Protein AF-X0X8N0-F1 (afdb_monomer)

Secondary structure (DSSP, 8-state):
------PPPP----HHHHHHHHHHHHHHHHHHHTS-HHHHHHHHHHHTS---HHHHHHHHT--HHHHHHHHHHHHHHHHHHHHHHHHHHHHHHS-TTHHHHHHHHHHHHHHHHT--

Sequence (116 aa):
GEAQIIPFPSSQPDPERTMAQHQIHQILERAIDALPEPFRVVLVARLVEEMSIEETADLLDLRPETVKTRLHRARLLLRDDLERQVGPMLTDVFPFDGARCERMADVVIARLSLAG

Foldseek 3Di:
DDDDDDDDPDPDPDPVNVVVVVVVVVLLVVLLVPDDPLLSLLQCCCPVVVDDLVRSCVVVVHDSVSSVVSPVVSVVSSVVSCCVVCVVVVCVVCVPCDVVVVVVVVVVVVVVVVVD

Structure (mmCIF, N/CA/C/O backbone):
data_AF-X0X8N0-F1
#
_entry.id   AF-X0X8N0-F1
#
loop_
_atom_site.group_PDB
_atom_site.id
_atom_site.type_symbol
_atom_site.label_atom_id
_atom_site.label_alt_id
_atom_site.label_comp_id
_atom_site.label_asym_id
_atom_site.label_entity_id
_atom_site.label_seq_id
_atom_site.pdbx_PDB_ins_code
_atom_site.Cartn_x
_atom_site.Cartn_y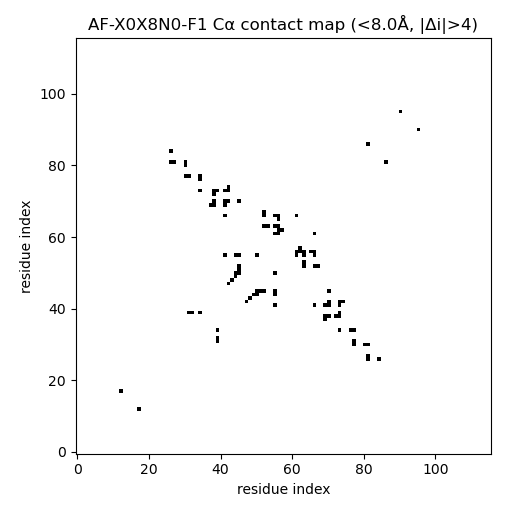
_atom_site.Cartn_z
_atom_site.occupancy
_atom_site.B_iso_or_equiv
_atom_site.auth_seq_id
_atom_site.auth_comp_id
_atom_site.auth_asym_id
_atom_site.auth_atom_id
_atom_site.pdbx_PDB_model_num
ATOM 1 N N . GLY A 1 1 ? 29.605 49.043 -9.717 1.00 51.03 1 GLY A N 1
ATOM 2 C CA . GLY A 1 1 ? 29.197 47.949 -10.609 1.00 51.03 1 GLY A CA 1
ATOM 3 C C . GLY A 1 1 ? 28.026 47.279 -9.953 1.00 51.03 1 GLY A C 1
ATOM 4 O O . GLY A 1 1 ? 28.211 46.694 -8.896 1.00 51.03 1 GLY A O 1
ATOM 5 N N . GLU A 1 2 ? 26.831 47.500 -10.480 1.00 46.66 2 GLU A N 1
ATOM 6 C CA . GLU A 1 2 ? 25.599 46.976 -9.895 1.00 46.66 2 GLU A CA 1
ATOM 7 C C . GLU A 1 2 ? 25.515 45.473 -10.164 1.00 46.66 2 GLU A C 1
ATOM 9 O O . GLU A 1 2 ? 25.694 45.023 -11.295 1.00 46.66 2 GLU A O 1
ATOM 14 N N . ALA A 1 3 ? 25.316 44.689 -9.107 1.00 58.12 3 ALA A N 1
ATOM 15 C CA . ALA A 1 3 ? 25.140 43.252 -9.223 1.00 58.12 3 ALA A CA 1
ATOM 16 C C . ALA A 1 3 ? 23.732 42.969 -9.758 1.00 58.12 3 ALA A C 1
ATOM 18 O O . ALA A 1 3 ? 22.736 43.271 -9.100 1.00 58.12 3 ALA A O 1
ATOM 19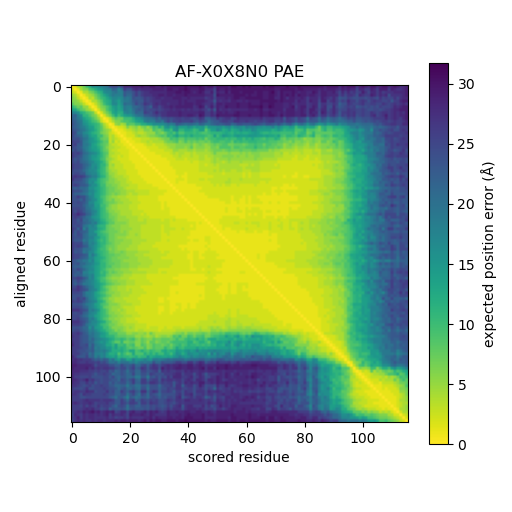 N N . GLN A 1 4 ? 23.655 42.391 -10.953 1.00 66.81 4 GLN A N 1
ATOM 20 C CA . GLN A 1 4 ? 22.402 41.953 -11.550 1.00 66.81 4 GLN A CA 1
ATOM 21 C C . GLN A 1 4 ? 22.083 40.536 -11.066 1.00 66.81 4 GLN A C 1
ATOM 23 O O . GLN A 1 4 ? 22.830 39.592 -11.323 1.00 66.81 4 GLN A O 1
ATOM 28 N N . ILE A 1 5 ? 20.969 40.388 -10.348 1.00 65.50 5 ILE A N 1
ATOM 29 C CA . ILE A 1 5 ? 20.438 39.083 -9.951 1.00 65.50 5 ILE A CA 1
ATOM 30 C C . ILE A 1 5 ? 19.887 38.418 -11.215 1.00 65.50 5 ILE A C 1
ATOM 32 O O . ILE A 1 5 ? 18.920 38.907 -11.795 1.00 65.50 5 ILE A O 1
ATOM 36 N N . ILE A 1 6 ? 20.504 37.319 -11.650 1.00 67.19 6 ILE A N 1
ATOM 37 C CA . ILE A 1 6 ? 19.959 36.463 -12.709 1.00 67.19 6 ILE A CA 1
ATOM 38 C C . ILE A 1 6 ? 18.914 35.557 -12.044 1.00 67.19 6 ILE A C 1
ATOM 40 O O . ILE A 1 6 ? 19.293 34.719 -11.220 1.00 67.19 6 ILE A O 1
ATOM 44 N N . PRO A 1 7 ? 17.610 35.707 -12.334 1.00 59.72 7 PRO A N 1
ATOM 45 C CA . PRO A 1 7 ? 16.620 34.779 -11.819 1.00 59.72 7 PRO A CA 1
ATOM 46 C C . PRO A 1 7 ? 16.861 33.409 -12.458 1.00 59.72 7 PRO A C 1
ATOM 48 O O . PRO A 1 7 ? 16.959 33.288 -13.680 1.00 59.72 7 PRO A O 1
ATOM 51 N N . PHE A 1 8 ? 16.960 32.372 -11.627 1.00 54.44 8 PHE A N 1
ATOM 52 C CA . PHE A 1 8 ? 16.881 30.993 -12.101 1.00 54.44 8 PHE A CA 1
ATOM 53 C C . PHE A 1 8 ? 15.546 30.808 -12.840 1.00 54.44 8 PHE A C 1
ATOM 55 O O . PHE A 1 8 ? 14.528 31.293 -12.334 1.00 54.44 8 PHE A O 1
ATOM 62 N N . PRO A 1 9 ? 15.514 30.137 -14.011 1.00 58.59 9 PRO A N 1
ATOM 63 C CA . PRO A 1 9 ? 14.262 29.884 -14.705 1.00 58.59 9 PRO A CA 1
ATOM 64 C C . PRO A 1 9 ? 13.324 29.146 -13.750 1.00 58.59 9 PRO A C 1
ATOM 66 O O . PRO A 1 9 ? 13.654 28.096 -13.199 1.00 58.59 9 PRO A O 1
ATOM 69 N N . SER A 1 10 ? 12.189 29.787 -13.488 1.00 56.28 10 SER A N 1
ATOM 70 C CA . SER A 1 10 ? 11.173 29.361 -12.537 1.00 56.28 10 SER A CA 1
ATOM 71 C C . SER A 1 10 ? 10.773 27.906 -12.753 1.00 56.28 10 SER A C 1
ATOM 73 O O . SER A 1 10 ? 10.608 27.475 -13.893 1.00 56.28 10 SER A O 1
ATOM 75 N N . SER A 1 11 ? 10.521 27.207 -11.647 1.00 58.28 11 SER A N 1
ATOM 76 C CA . SER A 1 11 ? 9.838 25.917 -11.543 1.00 58.28 11 SER A CA 1
ATOM 77 C C . SER A 1 11 ? 8.395 25.984 -12.072 1.00 58.28 11 SER A C 1
ATOM 79 O O . SER A 1 11 ? 7.437 25.810 -11.316 1.00 58.28 11 SER A O 1
ATOM 81 N N . GLN A 1 12 ? 8.217 26.297 -13.355 1.00 58.56 12 GLN A N 1
ATOM 82 C CA . GLN A 1 12 ? 6.940 26.083 -14.022 1.00 58.56 12 GLN A CA 1
ATOM 83 C C . GLN A 1 12 ? 6.646 24.577 -13.995 1.00 58.56 12 GLN A C 1
ATOM 85 O O . GLN A 1 12 ? 7.590 23.783 -14.075 1.00 58.56 12 GLN A O 1
ATOM 90 N N . PRO A 1 13 ? 5.377 24.167 -13.825 1.00 55.75 13 PRO A N 1
ATOM 91 C CA . PRO A 1 13 ? 4.998 22.774 -13.974 1.00 55.75 13 PRO A CA 1
ATOM 92 C C . PRO A 1 13 ? 5.376 22.342 -15.387 1.00 55.75 13 PRO A C 1
ATOM 94 O O . PRO A 1 13 ? 4.747 22.731 -16.366 1.00 55.75 13 PRO A O 1
ATOM 97 N N . ASP A 1 14 ? 6.473 21.602 -15.467 1.00 73.19 14 ASP A N 1
ATOM 98 C CA . ASP A 1 14 ? 6.943 20.965 -16.678 1.00 73.19 14 ASP A CA 1
ATOM 99 C C . ASP A 1 14 ? 5.885 19.926 -17.088 1.00 73.19 14 ASP A C 1
ATOM 101 O O . ASP A 1 14 ? 5.638 18.987 -16.318 1.00 73.19 14 ASP A O 1
ATOM 105 N N . PRO A 1 15 ? 5.217 20.095 -18.246 1.00 74.75 15 PRO A N 1
ATOM 106 C CA . PRO A 1 15 ? 4.186 19.172 -18.703 1.00 74.75 15 PRO A CA 1
ATOM 107 C C . PRO A 1 15 ? 4.680 17.725 -18.732 1.00 74.75 15 PRO A C 1
ATOM 109 O O . PRO A 1 15 ? 3.925 16.822 -18.376 1.00 74.75 15 PRO A O 1
ATOM 112 N N . GLU A 1 16 ? 5.953 17.505 -19.070 1.00 75.94 16 GLU A N 1
ATOM 113 C CA . GLU A 1 16 ? 6.562 16.175 -19.093 1.00 75.94 16 GLU A CA 1
ATOM 114 C C . GLU A 1 16 ? 6.616 15.576 -17.682 1.00 75.94 16 GLU A C 1
ATOM 116 O O . GLU A 1 16 ? 6.216 14.430 -17.460 1.00 75.94 16 GLU A O 1
ATOM 121 N N . ARG A 1 17 ? 7.009 16.382 -16.690 1.00 71.88 17 ARG A N 1
ATOM 122 C CA . ARG A 1 17 ? 7.031 15.982 -15.278 1.00 71.88 17 ARG A CA 1
ATOM 123 C C . ARG A 1 17 ? 5.635 15.682 -14.735 1.00 71.88 17 ARG A C 1
ATOM 125 O O . ARG A 1 17 ? 5.466 14.697 -14.015 1.00 71.88 17 ARG A O 1
ATOM 132 N N . THR A 1 18 ? 4.636 16.500 -15.064 1.00 76.56 18 THR A N 1
ATOM 133 C CA . THR A 1 18 ? 3.246 16.258 -14.645 1.00 76.56 18 THR A CA 1
ATOM 134 C C . THR A 1 18 ? 2.677 14.998 -15.298 1.00 76.56 18 THR A C 1
ATOM 136 O O . THR A 1 18 ? 2.020 14.208 -14.619 1.00 76.56 18 THR A O 1
ATOM 139 N N . MET A 1 19 ? 2.971 14.758 -16.579 1.00 80.00 19 MET A N 1
ATOM 140 C CA . MET A 1 19 ? 2.573 13.531 -17.276 1.00 80.00 19 MET A CA 1
ATOM 141 C C . MET A 1 19 ? 3.216 12.286 -16.653 1.00 80.00 19 MET A C 1
ATOM 143 O O . MET A 1 19 ? 2.511 11.312 -16.387 1.00 80.00 19 MET A O 1
ATOM 147 N N . ALA A 1 20 ? 4.516 12.327 -16.343 1.00 79.44 20 ALA A N 1
ATOM 148 C CA . ALA A 1 20 ? 5.218 11.219 -15.695 1.00 79.44 20 ALA A CA 1
ATOM 149 C C . ALA A 1 20 ? 4.637 10.888 -14.307 1.00 79.44 20 ALA A C 1
ATOM 151 O O . ALA A 1 20 ? 4.426 9.721 -13.977 1.00 79.44 20 ALA A O 1
ATOM 152 N N . GLN A 1 21 ? 4.310 11.907 -13.503 1.00 82.12 21 GLN A N 1
ATOM 153 C CA . GLN A 1 21 ? 3.632 11.712 -12.215 1.00 82.12 21 GLN A CA 1
ATOM 154 C C . GLN A 1 21 ? 2.267 11.037 -12.385 1.00 82.12 21 GLN A C 1
ATOM 156 O O . GLN A 1 21 ? 1.946 10.100 -11.654 1.00 82.12 21 GLN A O 1
ATOM 161 N N . HIS A 1 22 ? 1.492 11.465 -13.383 1.00 85.69 22 HIS A N 1
ATOM 162 C CA . HIS A 1 22 ? 0.193 10.870 -13.689 1.00 85.69 22 HIS A CA 1
ATOM 163 C C . HIS A 1 22 ? 0.307 9.385 -14.053 1.00 85.69 22 HIS A C 1
ATOM 165 O O . HIS A 1 22 ? -0.489 8.571 -13.592 1.00 85.69 22 HIS A O 1
ATOM 171 N N . GLN A 1 23 ? 1.324 9.013 -14.832 1.00 86.00 23 GLN A N 1
ATOM 172 C CA . GLN A 1 23 ? 1.570 7.616 -15.192 1.00 86.00 23 GLN A CA 1
ATOM 173 C C . GLN A 1 23 ? 1.902 6.756 -13.967 1.00 86.00 23 GLN A C 1
ATOM 175 O O . GLN A 1 23 ? 1.374 5.652 -13.834 1.00 86.00 23 GLN A O 1
ATOM 180 N N . ILE A 1 24 ? 2.725 7.268 -13.046 1.00 86.62 24 ILE A N 1
ATOM 181 C CA . ILE A 1 24 ? 3.045 6.569 -11.792 1.00 86.62 24 ILE A CA 1
ATOM 182 C C . ILE A 1 24 ? 1.779 6.370 -10.950 1.00 86.62 24 ILE A C 1
ATOM 184 O O . ILE A 1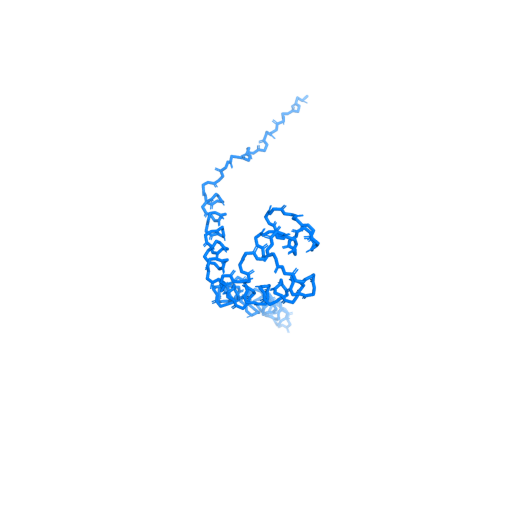 24 ? 1.546 5.270 -10.447 1.00 86.62 24 ILE A O 1
ATOM 188 N N . HIS A 1 25 ? 0.934 7.399 -10.836 1.00 90.00 25 HIS A N 1
ATOM 189 C CA . HIS A 1 25 ? -0.330 7.303 -10.102 1.00 90.00 25 HIS A CA 1
ATOM 190 C C . HIS A 1 25 ? -1.251 6.237 -10.706 1.00 90.00 25 HIS A C 1
ATOM 192 O O . HIS A 1 25 ? -1.728 5.367 -9.986 1.00 90.00 25 HIS A O 1
ATOM 198 N N . GLN A 1 26 ? -1.412 6.221 -12.031 1.00 90.50 26 GLN A N 1
ATOM 199 C CA . GLN A 1 26 ? -2.240 5.230 -12.728 1.00 90.50 26 GLN A CA 1
ATOM 200 C C . GLN A 1 26 ? -1.739 3.789 -12.570 1.00 90.50 26 GLN A C 1
ATOM 202 O O . GLN A 1 26 ? -2.528 2.845 -12.625 1.00 90.50 26 GLN A O 1
ATOM 207 N N . ILE A 1 27 ? -0.426 3.579 -12.450 1.00 90.75 27 ILE A N 1
ATOM 208 C CA . ILE A 1 27 ? 0.137 2.253 -12.161 1.00 90.75 27 ILE A CA 1
ATOM 209 C C . ILE A 1 27 ? -0.248 1.831 -10.741 1.00 90.75 27 ILE A C 1
ATOM 211 O O . ILE A 1 27 ? -0.712 0.709 -10.542 1.00 90.75 27 ILE A O 1
ATOM 215 N N . LEU A 1 28 ? -0.104 2.736 -9.770 1.00 91.06 28 LEU A N 1
ATOM 216 C CA . LEU A 1 28 ? -0.422 2.452 -8.375 1.00 91.06 28 LEU A CA 1
ATOM 217 C C . LEU A 1 28 ? -1.920 2.195 -8.163 1.00 91.06 28 LEU A C 1
ATOM 219 O O . LEU A 1 28 ? -2.269 1.214 -7.512 1.00 91.06 28 LEU A O 1
ATOM 223 N N . GLU A 1 29 ? -2.790 3.023 -8.743 1.00 92.25 29 GLU A N 1
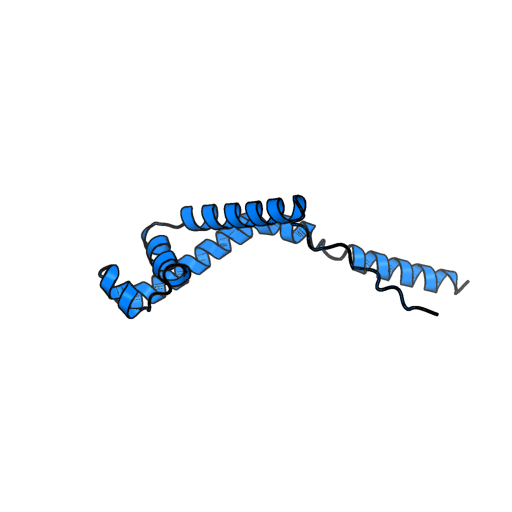ATOM 224 C CA . GLU A 1 29 ? -4.249 2.855 -8.690 1.00 92.25 29 GLU A CA 1
ATOM 225 C C . GLU A 1 29 ? -4.661 1.482 -9.222 1.00 92.25 29 GLU A C 1
ATOM 227 O O . GLU A 1 29 ? -5.309 0.713 -8.515 1.00 92.25 29 GLU A O 1
ATOM 232 N N . ARG A 1 30 ? -4.186 1.107 -10.418 1.00 92.50 30 ARG A N 1
ATOM 233 C CA . ARG A 1 30 ? -4.481 -0.208 -11.007 1.00 92.50 30 ARG A CA 1
ATOM 234 C C . ARG A 1 30 ? -3.963 -1.365 -10.158 1.00 92.50 30 ARG A C 1
ATOM 236 O O . ARG A 1 30 ? -4.652 -2.374 -10.030 1.00 92.50 30 ARG A O 1
ATOM 243 N N . ALA A 1 31 ? -2.770 -1.232 -9.579 1.00 93.62 31 ALA A N 1
ATOM 244 C CA . ALA A 1 31 ? -2.195 -2.266 -8.723 1.00 93.62 31 ALA A CA 1
ATOM 245 C C . ALA A 1 31 ? -2.994 -2.435 -7.416 1.00 93.62 31 ALA A C 1
ATOM 247 O O . ALA A 1 31 ? -3.198 -3.558 -6.955 1.00 93.62 31 ALA A O 1
ATOM 248 N N . ILE A 1 32 ? -3.496 -1.337 -6.836 1.00 94.06 32 ILE A N 1
ATOM 249 C CA . ILE A 1 32 ? -4.384 -1.372 -5.666 1.00 94.06 32 ILE A CA 1
ATOM 250 C C . ILE A 1 32 ? -5.744 -1.972 -6.042 1.00 94.06 32 ILE A C 1
ATOM 252 O O . ILE A 1 32 ? -6.250 -2.827 -5.313 1.00 94.06 32 ILE A O 1
ATOM 256 N N . ASP A 1 33 ? -6.317 -1.587 -7.181 1.00 93.56 33 ASP A N 1
ATOM 257 C CA . ASP A 1 33 ? -7.607 -2.093 -7.659 1.00 93.56 33 ASP A CA 1
ATOM 258 C C . ASP A 1 33 ? -7.576 -3.588 -7.984 1.00 93.56 33 ASP A C 1
ATOM 260 O O . ASP A 1 33 ? -8.570 -4.282 -7.758 1.00 93.56 33 ASP A O 1
ATOM 264 N N . ALA A 1 34 ? -6.437 -4.107 -8.446 1.00 95.06 34 ALA A N 1
ATOM 265 C CA . ALA A 1 34 ? -6.238 -5.526 -8.724 1.00 95.06 34 ALA A CA 1
ATOM 266 C C . ALA A 1 34 ? -6.150 -6.402 -7.459 1.00 95.06 34 ALA A C 1
ATOM 268 O O . ALA A 1 34 ? -6.249 -7.630 -7.553 1.00 95.06 34 ALA A O 1
ATOM 269 N N . LEU A 1 35 ? -5.974 -5.812 -6.269 1.00 97.25 35 LEU A N 1
ATOM 270 C CA . LEU A 1 35 ? -5.939 -6.579 -5.028 1.00 97.25 35 LEU A CA 1
ATOM 271 C C . LEU A 1 35 ? -7.300 -7.237 -4.749 1.00 97.25 35 LEU A C 1
ATOM 273 O O . LEU A 1 35 ? -8.342 -6.585 -4.866 1.00 97.25 35 LEU A O 1
ATOM 277 N N . PRO A 1 36 ? -7.311 -8.499 -4.271 1.00 97.94 36 PRO A N 1
ATOM 278 C CA . PRO A 1 36 ? -8.520 -9.109 -3.740 1.00 97.94 36 PRO A CA 1
ATOM 279 C C . PRO A 1 36 ? -9.156 -8.222 -2.669 1.00 97.94 36 PRO A C 1
ATOM 281 O O . PRO A 1 36 ? -8.471 -7.706 -1.780 1.00 97.94 36 PRO A O 1
ATOM 284 N N . GLU A 1 37 ? -10.477 -8.081 -2.741 1.00 97.56 37 GLU A N 1
ATOM 285 C CA . GLU A 1 37 ? -11.250 -7.120 -1.951 1.00 97.56 37 GLU A CA 1
ATOM 286 C C . GLU A 1 37 ? -10.944 -7.159 -0.438 1.00 97.56 37 GLU A C 1
ATOM 288 O O . GLU A 1 37 ? -10.629 -6.095 0.100 1.00 97.56 37 GLU A O 1
ATOM 293 N N . PRO A 1 38 ? -10.830 -8.327 0.235 1.00 97.25 38 PRO A N 1
ATOM 294 C CA . PRO A 1 38 ? -10.491 -8.387 1.661 1.00 97.25 38 PRO A CA 1
ATOM 295 C C . PRO A 1 38 ? -9.133 -7.776 2.035 1.00 97.25 38 PRO A C 1
ATOM 297 O O . PRO A 1 38 ? -8.929 -7.385 3.185 1.00 97.25 38 PRO A O 1
ATOM 300 N N . PHE A 1 39 ? -8.183 -7.737 1.100 1.00 98.19 39 PHE A N 1
ATOM 301 C CA . PHE A 1 39 ? -6.858 -7.148 1.298 1.00 98.19 39 PHE A CA 1
ATOM 302 C C . PHE A 1 39 ? -6.850 -5.669 0.923 1.00 98.19 39 PHE A C 1
ATOM 304 O O . PHE A 1 39 ? -6.248 -4.869 1.638 1.00 98.19 39 PHE A O 1
ATOM 311 N N . ARG A 1 40 ? -7.555 -5.309 -0.157 1.00 97.81 40 ARG A N 1
ATOM 312 C CA . ARG A 1 40 ? -7.692 -3.928 -0.624 1.00 97.81 40 ARG A CA 1
ATOM 313 C C . ARG A 1 40 ? -8.337 -3.041 0.436 1.00 97.81 40 ARG A C 1
ATOM 315 O O . ARG A 1 40 ? -7.770 -2.007 0.767 1.00 97.81 40 ARG A O 1
ATOM 322 N N . VAL A 1 41 ? -9.457 -3.470 1.023 1.00 97.56 41 VAL A N 1
ATOM 323 C CA . VAL A 1 41 ? -10.171 -2.677 2.044 1.00 97.56 41 VAL A CA 1
ATOM 324 C C . VAL A 1 41 ? -9.309 -2.425 3.283 1.00 97.56 41 VAL A C 1
ATOM 326 O O . VAL A 1 41 ? -9.264 -1.308 3.787 1.00 97.56 41 VAL A O 1
ATOM 329 N N . VAL A 1 42 ? -8.542 -3.431 3.721 1.00 98.19 42 VAL A N 1
ATOM 330 C CA . VAL A 1 42 ? -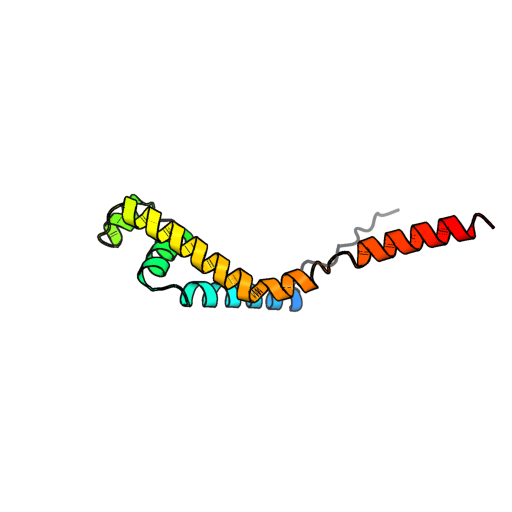7.606 -3.290 4.848 1.00 98.19 42 VAL A CA 1
ATOM 331 C C . VAL A 1 42 ? -6.446 -2.360 4.492 1.00 98.19 42 VAL A C 1
ATOM 333 O O . VAL A 1 42 ? -6.021 -1.571 5.330 1.00 98.19 42 VAL A O 1
ATOM 336 N N . LEU A 1 43 ? -5.915 -2.444 3.269 1.00 97.31 43 LEU A N 1
ATOM 337 C CA . LEU A 1 43 ? -4.832 -1.573 2.817 1.00 97.31 43 LEU A CA 1
ATOM 338 C C . LEU A 1 43 ? -5.289 -0.109 2.753 1.00 97.31 43 LEU A C 1
ATOM 340 O O . LEU A 1 43 ? -4.593 0.750 3.282 1.00 97.31 43 LEU A O 1
ATOM 344 N N . VAL A 1 44 ? -6.453 0.166 2.158 1.00 96.12 44 VAL A N 1
ATOM 345 C CA . VAL A 1 44 ? -7.002 1.526 2.014 1.00 96.12 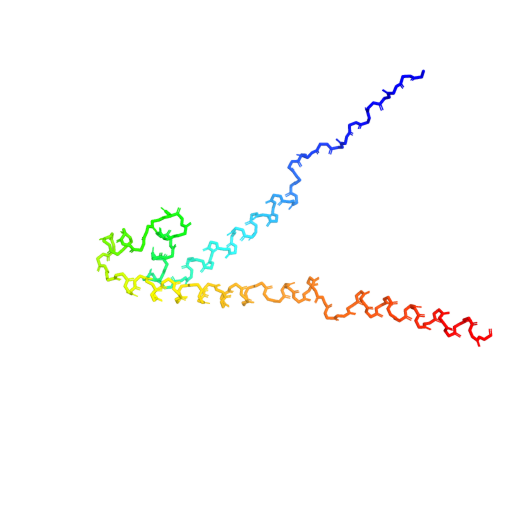44 VAL A CA 1
ATOM 346 C C . VAL A 1 44 ? -7.280 2.151 3.380 1.00 96.12 44 VAL A C 1
ATOM 348 O O . VAL A 1 44 ? -6.756 3.226 3.657 1.00 96.12 44 VAL A O 1
ATOM 351 N N . ALA A 1 45 ? -7.977 1.446 4.277 1.00 97.56 45 ALA A N 1
ATOM 352 C CA . ALA A 1 45 ? -8.225 1.932 5.638 1.00 97.56 45 ALA A CA 1
ATOM 353 C C . ALA A 1 45 ? -6.922 2.290 6.380 1.00 97.56 45 ALA A C 1
ATOM 355 O O . ALA A 1 45 ? -6.852 3.260 7.127 1.00 97.56 45 ALA A O 1
ATOM 356 N N . ARG A 1 46 ? -5.851 1.522 6.147 1.00 96.94 46 ARG A N 1
ATOM 357 C CA . ARG A 1 46 ? -4.568 1.680 6.843 1.00 96.94 46 ARG A CA 1
ATOM 358 C C . ARG A 1 46 ? -3.611 2.698 6.234 1.00 96.94 46 ARG A C 1
ATOM 360 O O . ARG A 1 46 ? -2.737 3.165 6.963 1.00 96.94 46 ARG A O 1
ATOM 367 N N . LEU A 1 47 ? -3.662 2.925 4.923 1.00 92.31 47 LEU A N 1
ATOM 368 C CA . LEU A 1 47 ? -2.701 3.773 4.202 1.00 92.31 47 LEU A CA 1
ATOM 369 C C . LEU A 1 47 ? -3.313 5.086 3.716 1.00 92.31 47 LEU A C 1
ATOM 371 O O . LEU A 1 47 ? -2.575 6.054 3.590 1.00 92.31 47 LEU A O 1
ATOM 375 N N . VAL A 1 48 ? -4.608 5.096 3.403 1.00 90.50 48 VAL A N 1
ATOM 376 C CA . VAL A 1 48 ? -5.310 6.271 2.868 1.00 90.50 48 VAL A CA 1
ATOM 377 C C . VAL A 1 48 ? -6.069 6.972 3.985 1.00 90.50 48 VAL A C 1
ATOM 379 O O . VAL A 1 48 ? -5.897 8.166 4.180 1.00 90.50 48 VAL A O 1
ATOM 382 N N . GLU A 1 49 ? -6.842 6.211 4.758 1.00 95.88 49 GLU A N 1
ATOM 383 C CA . GLU A 1 49 ? -7.617 6.749 5.885 1.00 95.88 49 GLU A CA 1
ATOM 384 C C . GLU A 1 49 ? -6.795 6.832 7.186 1.00 95.88 49 GLU A C 1
ATOM 386 O O . GLU A 1 49 ? -7.299 7.274 8.213 1.00 95.88 49 GLU A O 1
ATOM 391 N N . GLU A 1 50 ? -5.537 6.368 7.158 1.00 97.06 50 GLU A N 1
ATOM 392 C CA . GLU A 1 50 ? -4.582 6.378 8.282 1.00 97.06 50 GLU A CA 1
ATOM 393 C C . GLU A 1 50 ? -5.101 5.757 9.600 1.00 97.06 50 GLU A C 1
ATOM 395 O O . GLU A 1 50 ? -4.531 5.973 10.671 1.00 97.06 50 GLU A O 1
ATOM 400 N N . MET A 1 51 ? -6.135 4.915 9.532 1.00 98.19 51 MET A N 1
ATOM 401 C CA . MET A 1 51 ? -6.771 4.304 10.701 1.00 98.19 51 MET A CA 1
ATOM 402 C C . MET A 1 51 ? -5.805 3.390 11.457 1.00 98.19 51 MET A C 1
ATOM 404 O O . MET A 1 51 ? -4.974 2.710 10.850 1.00 98.19 51 MET A O 1
ATOM 408 N N . SER A 1 52 ? -5.943 3.286 12.782 1.00 98.38 52 SER A N 1
ATOM 409 C CA . SER A 1 52 ? -5.243 2.311 13.635 1.00 98.38 52 SER A CA 1
ATOM 410 C C . SER A 1 52 ? -5.645 0.857 13.313 1.00 98.38 52 SER A C 1
ATOM 412 O O . SER A 1 52 ? -6.538 0.601 12.501 1.00 98.38 52 SER A O 1
ATOM 414 N N . ILE A 1 53 ? -4.911 -0.133 13.841 1.00 98.06 53 ILE A N 1
ATOM 415 C CA . ILE A 1 53 ? -5.231 -1.547 13.569 1.00 98.06 53 ILE A CA 1
ATOM 416 C C . ILE A 1 53 ? -6.564 -1.877 14.238 1.00 98.06 53 ILE A C 1
ATOM 418 O O . ILE A 1 53 ? -7.368 -2.614 13.678 1.00 98.06 53 ILE A O 1
ATOM 422 N N . GLU A 1 54 ? -6.762 -1.301 15.413 1.00 98.44 54 GLU A N 1
ATOM 423 C CA . GLU A 1 54 ? -7.920 -1.403 16.277 1.00 98.44 54 GLU A CA 1
ATOM 424 C C . GLU A 1 54 ? -9.142 -0.768 15.601 1.00 98.44 54 GLU A C 1
ATOM 426 O O . GLU A 1 54 ? -10.124 -1.462 15.375 1.00 98.44 54 GLU A O 1
ATOM 431 N N . GLU A 1 55 ? -9.046 0.478 15.124 1.00 98.44 55 GLU A N 1
ATOM 432 C CA . GLU A 1 55 ? -10.148 1.126 14.389 1.00 98.44 55 GLU A CA 1
ATOM 433 C C . GLU A 1 55 ? -10.497 0.383 13.094 1.00 98.44 55 GLU A C 1
ATOM 435 O O . GLU A 1 55 ? -11.665 0.264 12.736 1.00 98.44 55 GLU A O 1
ATOM 440 N N . THR A 1 56 ? -9.494 -0.144 12.383 1.00 98.38 56 THR A N 1
ATOM 441 C CA . THR A 1 56 ? -9.732 -0.945 11.169 1.00 98.38 56 THR A CA 1
ATOM 442 C C . THR A 1 56 ? -10.419 -2.271 11.505 1.00 98.38 56 THR A C 1
ATOM 444 O O . THR A 1 56 ? -11.248 -2.753 10.735 1.00 98.38 56 THR A O 1
ATOM 447 N N . ALA A 1 57 ? -10.048 -2.888 12.630 1.00 98.44 57 ALA A N 1
ATOM 448 C CA . ALA A 1 57 ? -10.646 -4.124 13.116 1.00 98.44 57 ALA A CA 1
ATOM 449 C C . ALA A 1 57 ? -12.118 -3.902 13.478 1.00 98.44 57 ALA A C 1
ATOM 451 O O . ALA A 1 57 ? -12.968 -4.653 13.005 1.00 98.44 57 ALA A O 1
ATOM 452 N N . ASP A 1 58 ? -12.410 -2.828 14.209 1.00 98.38 58 ASP A N 1
ATOM 453 C CA . ASP A 1 58 ? -13.770 -2.452 14.592 1.00 98.38 58 ASP A CA 1
ATOM 454 C C . ASP A 1 58 ? -14.623 -2.077 13.368 1.00 98.38 58 ASP A C 1
ATOM 456 O O . ASP A 1 58 ? -15.756 -2.539 13.240 1.00 98.38 58 ASP A O 1
ATOM 460 N N . LEU A 1 59 ? -14.076 -1.299 12.424 1.00 97.94 59 LEU A N 1
ATOM 461 C CA . LEU A 1 59 ? -14.781 -0.887 11.204 1.00 97.94 59 LEU A CA 1
ATOM 462 C C . LEU A 1 59 ? -15.178 -2.076 10.319 1.00 97.94 59 LEU A C 1
ATOM 464 O O . LEU A 1 59 ? -16.252 -2.074 9.721 1.00 97.94 59 LEU A O 1
ATOM 468 N N . LEU A 1 60 ? -14.286 -3.059 10.183 1.00 97.25 60 LEU A N 1
ATOM 469 C CA . LEU A 1 60 ? -14.453 -4.180 9.256 1.00 97.25 60 LEU A CA 1
ATOM 470 C C . LEU A 1 60 ? -14.999 -5.451 9.925 1.00 97.25 60 LEU A C 1
ATOM 472 O O . LEU A 1 60 ? -15.081 -6.481 9.255 1.00 97.25 60 LEU A O 1
ATOM 476 N N . ASP A 1 61 ? -15.334 -5.390 11.218 1.00 97.94 61 ASP A N 1
ATOM 477 C CA . ASP A 1 61 ? -15.733 -6.536 12.048 1.00 97.94 61 ASP A CA 1
ATOM 478 C C . ASP A 1 61 ? -14.719 -7.699 11.967 1.00 97.94 61 ASP A C 1
ATOM 480 O O . ASP A 1 61 ? -15.021 -8.856 11.662 1.00 97.94 61 ASP A O 1
ATOM 484 N N . LEU A 1 62 ? -13.442 -7.365 12.176 1.00 97.69 62 LEU A N 1
ATOM 485 C CA . LEU A 1 62 ? -12.31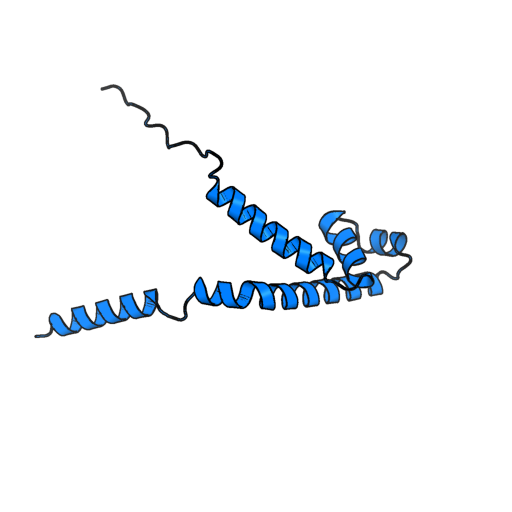1 -8.290 12.125 1.00 97.69 62 LEU A CA 1
ATOM 486 C C . LEU A 1 62 ? -11.574 -8.327 13.460 1.00 97.69 62 LEU A C 1
ATOM 488 O O . LEU A 1 62 ? -11.637 -7.417 14.272 1.00 97.69 62 LEU A O 1
ATOM 492 N N . ARG A 1 63 ? -10.760 -9.366 13.661 1.00 98.50 63 ARG A N 1
ATOM 493 C CA . ARG A 1 63 ? -9.776 -9.363 14.754 1.00 98.50 63 ARG A CA 1
ATOM 494 C C . ARG A 1 63 ? -8.555 -8.513 14.372 1.00 98.50 63 ARG A C 1
ATOM 496 O O . ARG A 1 63 ? -8.116 -8.617 13.218 1.00 98.50 63 ARG A O 1
ATOM 503 N N . PRO A 1 64 ? -7.912 -7.795 15.311 1.00 98.50 64 PRO A N 1
ATOM 504 C CA . PRO A 1 64 ? -6.657 -7.072 15.068 1.00 98.50 64 PRO A CA 1
ATOM 505 C C . PRO A 1 64 ? -5.562 -7.922 14.396 1.00 98.50 64 PRO A C 1
ATOM 507 O O . PRO A 1 64 ? -4.842 -7.457 13.510 1.00 98.50 64 PRO A O 1
ATOM 510 N N . GLU A 1 65 ? -5.452 -9.207 14.740 1.00 98.50 65 GLU A N 1
ATOM 511 C CA . GLU A 1 65 ? -4.513 -10.147 14.109 1.00 98.50 65 GLU A CA 1
ATOM 512 C C . GLU A 1 65 ? -4.852 -10.405 12.632 1.00 98.50 65 GLU A C 1
ATOM 514 O O . GLU A 1 65 ? -3.962 -10.570 11.791 1.00 98.50 65 GLU A O 1
ATOM 519 N N . THR A 1 66 ? -6.142 -10.407 12.291 1.00 98.38 66 THR A N 1
ATOM 520 C CA . THR A 1 66 ? -6.607 -10.561 10.906 1.00 98.38 66 THR A CA 1
ATOM 521 C C . THR A 1 66 ? -6.266 -9.319 10.090 1.00 98.38 66 THR A C 1
ATOM 523 O O . THR A 1 66 ? -5.794 -9.447 8.964 1.00 98.38 66 THR A O 1
ATOM 526 N N . VAL A 1 67 ? -6.407 -8.122 10.667 1.00 98.50 67 VAL A N 1
ATOM 527 C CA . VAL A 1 67 ? -5.976 -6.867 10.032 1.00 98.50 67 VAL A CA 1
ATOM 528 C C . VAL A 1 67 ? -4.472 -6.897 9.750 1.00 98.50 67 VAL A C 1
ATOM 530 O O . VAL A 1 67 ? -4.059 -6.669 8.614 1.00 98.50 67 VAL A O 1
ATOM 533 N N . LYS A 1 68 ? -3.642 -7.271 10.736 1.00 98.25 68 LYS A N 1
ATOM 534 C CA . LYS A 1 68 ? -2.177 -7.382 10.570 1.00 98.25 68 LYS A CA 1
ATOM 535 C C . LYS A 1 68 ? -1.793 -8.348 9.444 1.00 98.25 68 LYS A C 1
ATOM 537 O O . LYS A 1 68 ? -0.983 -8.009 8.580 1.00 98.25 68 LYS A O 1
ATOM 542 N N . THR A 1 69 ? -2.384 -9.543 9.433 1.00 98.50 69 THR A N 1
ATOM 543 C CA . THR A 1 69 ? -2.080 -10.570 8.421 1.00 98.50 69 THR A CA 1
ATOM 544 C C . THR A 1 69 ? -2.581 -10.185 7.029 1.00 98.50 69 THR A C 1
ATOM 546 O O . THR A 1 69 ? -1.849 -10.365 6.054 1.00 98.50 69 THR A O 1
ATOM 549 N N . ARG A 1 70 ? -3.781 -9.600 6.916 1.00 98.31 70 ARG A N 1
ATOM 550 C CA . ARG A 1 70 ? -4.314 -9.081 5.646 1.00 98.31 70 ARG A CA 1
ATOM 551 C C . ARG A 1 70 ? -3.482 -7.921 5.115 1.00 98.31 70 ARG A C 1
ATOM 553 O O . ARG A 1 70 ? -3.151 -7.937 3.937 1.00 98.31 70 ARG A O 1
ATOM 560 N N . LEU A 1 71 ? -3.075 -6.980 5.966 1.00 98.12 71 LEU A N 1
ATOM 561 C CA . LEU A 1 71 ? -2.220 -5.858 5.575 1.00 98.12 71 LEU A CA 1
ATOM 562 C C . LEU A 1 71 ? -0.859 -6.338 5.061 1.00 98.12 71 LEU A C 1
ATOM 564 O O . LEU A 1 71 ? -0.369 -5.851 4.043 1.00 98.12 71 LEU A O 1
ATOM 568 N N . HIS A 1 72 ? -0.250 -7.313 5.740 1.00 98.19 72 HIS A N 1
ATOM 569 C CA . HIS A 1 72 ? 1.006 -7.900 5.285 1.00 98.19 72 HIS A CA 1
ATOM 570 C C . HIS A 1 72 ? 0.852 -8.555 3.905 1.00 98.19 72 HIS A C 1
ATOM 572 O O . HIS A 1 72 ? 1.627 -8.256 2.998 1.00 98.19 72 HIS A O 1
ATOM 578 N N . ARG A 1 73 ? -0.187 -9.381 3.717 1.00 98.00 73 ARG A N 1
ATOM 579 C CA . ARG A 1 73 ? -0.478 -10.017 2.422 1.00 98.00 73 ARG A CA 1
ATOM 580 C C . ARG A 1 73 ? -0.786 -8.999 1.326 1.00 98.00 73 ARG A C 1
ATOM 582 O O . ARG A 1 73 ? -0.276 -9.151 0.224 1.00 98.00 73 ARG A O 1
ATOM 589 N N . ALA A 1 74 ? -1.546 -7.948 1.632 1.00 97.81 74 ALA A N 1
ATOM 590 C CA . ALA A 1 74 ? -1.837 -6.862 0.699 1.00 97.81 74 ALA A CA 1
ATOM 591 C C . ALA A 1 74 ? -0.547 -6.216 0.173 1.00 97.81 74 ALA A C 1
ATOM 593 O O . ALA A 1 74 ? -0.394 -6.040 -1.030 1.00 97.81 74 ALA A O 1
ATOM 594 N N . ARG A 1 75 ? 0.415 -5.927 1.063 1.00 97.06 75 ARG A N 1
ATOM 595 C CA . ARG A 1 75 ? 1.714 -5.343 0.684 1.00 97.06 75 ARG A CA 1
ATOM 596 C C . ARG A 1 75 ? 2.562 -6.278 -0.173 1.00 97.06 75 ARG A C 1
ATOM 598 O O . ARG A 1 75 ? 3.256 -5.792 -1.059 1.00 97.06 75 ARG A O 1
ATOM 605 N N . LEU A 1 76 ? 2.533 -7.585 0.096 1.00 97.50 76 LEU A N 1
ATOM 606 C CA . LEU A 1 76 ? 3.237 -8.571 -0.730 1.00 97.50 76 LEU A CA 1
ATOM 607 C C . LEU A 1 76 ? 2.629 -8.649 -2.131 1.00 97.50 76 LEU A C 1
ATOM 609 O O . LEU A 1 76 ? 3.355 -8.529 -3.106 1.00 97.50 76 LEU A O 1
ATOM 613 N N . LEU A 1 77 ? 1.303 -8.762 -2.229 1.00 96.69 77 LEU A N 1
ATOM 614 C CA . LEU A 1 77 ? 0.609 -8.805 -3.518 1.00 96.69 77 LEU A CA 1
ATOM 615 C C . LEU A 1 77 ? 0.823 -7.523 -4.327 1.00 96.69 77 LEU A C 1
ATOM 617 O O . LEU A 1 77 ? 1.085 -7.594 -5.523 1.00 96.69 77 LEU A O 1
ATOM 621 N N . LEU A 1 78 ? 0.762 -6.361 -3.669 1.00 95.44 78 LEU A N 1
ATOM 622 C CA . LEU A 1 78 ? 1.021 -5.077 -4.314 1.00 95.44 78 LEU A CA 1
ATOM 623 C C . LEU A 1 78 ? 2.461 -4.997 -4.833 1.00 95.44 78 LEU A C 1
ATOM 625 O O . LEU A 1 78 ? 2.687 -4.534 -5.946 1.00 95.44 78 LEU A O 1
ATOM 629 N N . ARG A 1 79 ? 3.436 -5.470 -4.046 1.00 94.31 79 ARG A N 1
ATOM 630 C CA . ARG A 1 79 ? 4.842 -5.535 -4.460 1.00 94.31 79 ARG A CA 1
ATOM 631 C C . ARG A 1 79 ? 5.022 -6.436 -5.677 1.00 94.31 79 ARG A C 1
ATOM 633 O O . ARG A 1 79 ? 5.584 -5.970 -6.658 1.00 94.31 79 ARG A O 1
ATOM 640 N N . ASP A 1 80 ? 4.523 -7.668 -5.630 1.00 94.31 80 ASP A N 1
ATOM 641 C CA . ASP A 1 80 ? 4.622 -8.627 -6.739 1.00 94.31 80 ASP A CA 1
ATOM 642 C C . ASP A 1 80 ? 3.989 -8.085 -8.026 1.00 94.31 80 ASP A C 1
ATOM 644 O O . ASP A 1 80 ? 4.446 -8.375 -9.132 1.00 94.31 80 ASP A O 1
ATOM 648 N N . ASP A 1 81 ? 2.897 -7.328 -7.907 1.00 93.06 81 ASP A N 1
ATOM 649 C CA . ASP A 1 81 ? 2.243 -6.712 -9.056 1.00 93.06 81 ASP A CA 1
ATOM 650 C C . ASP A 1 81 ? 3.050 -5.543 -9.628 1.00 93.06 81 ASP A C 1
ATOM 652 O O . ASP A 1 81 ? 3.311 -5.504 -10.831 1.00 93.06 81 ASP A O 1
ATOM 656 N N . LEU A 1 82 ? 3.545 -4.649 -8.770 1.00 91.75 82 LEU A N 1
ATOM 657 C CA . LEU A 1 82 ? 4.414 -3.548 -9.186 1.00 91.75 82 LEU A CA 1
ATOM 658 C C . LEU A 1 82 ? 5.746 -4.044 -9.763 1.00 91.75 82 LEU A C 1
ATOM 660 O O . LEU A 1 82 ? 6.224 -3.480 -10.742 1.00 91.75 82 LEU A O 1
ATOM 664 N N . GLU A 1 83 ? 6.334 -5.110 -9.221 1.00 89.75 83 GLU A N 1
ATOM 665 C CA . GLU A 1 83 ? 7.539 -5.734 -9.778 1.00 89.75 83 GLU A CA 1
ATOM 666 C C . GLU A 1 83 ? 7.282 -6.295 -11.180 1.00 89.75 83 GLU A C 1
ATOM 668 O O . GLU A 1 83 ? 8.105 -6.104 -12.074 1.00 89.75 83 GLU A O 1
ATOM 673 N N . ARG A 1 84 ? 6.118 -6.907 -11.427 1.00 88.69 84 ARG A N 1
ATOM 674 C CA . ARG A 1 84 ? 5.741 -7.371 -12.772 1.00 88.69 84 ARG A CA 1
ATOM 675 C C . ARG A 1 84 ? 5.501 -6.220 -13.751 1.00 88.69 84 ARG A C 1
ATOM 677 O O . ARG A 1 84 ? 5.851 -6.351 -14.921 1.00 88.69 84 ARG A O 1
ATOM 684 N N . GLN A 1 85 ? 4.917 -5.112 -13.294 1.00 86.25 85 GLN A N 1
ATOM 685 C CA . GLN A 1 85 ? 4.616 -3.960 -14.150 1.00 86.25 85 GLN A CA 1
ATOM 686 C C . GLN A 1 85 ? 5.845 -3.081 -14.434 1.00 86.25 85 GLN A C 1
ATOM 688 O O . GLN A 1 85 ? 6.026 -2.622 -15.559 1.00 86.25 85 GLN A O 1
ATOM 693 N N . VAL A 1 86 ? 6.681 -2.837 -13.423 1.00 85.31 86 VAL A N 1
ATOM 694 C CA . VAL A 1 86 ? 7.768 -1.843 -13.464 1.00 85.31 86 VAL A CA 1
ATOM 695 C C . VAL A 1 86 ? 9.151 -2.499 -13.531 1.00 85.31 86 VAL A C 1
ATOM 697 O O . VAL A 1 86 ? 10.102 -1.867 -13.976 1.00 85.31 86 VAL A O 1
ATOM 700 N N . GLY A 1 87 ? 9.296 -3.773 -13.158 1.00 80.56 87 GLY A N 1
ATOM 701 C CA . GLY A 1 87 ? 10.569 -4.508 -13.194 1.00 80.56 87 GLY A CA 1
ATOM 702 C C . GLY A 1 87 ? 11.301 -4.471 -14.545 1.00 80.56 87 GLY A C 1
ATOM 703 O O . GLY A 1 87 ? 12.502 -4.185 -14.557 1.00 80.56 87 GLY A O 1
ATOM 704 N N . PRO A 1 88 ? 10.617 -4.677 -15.689 1.00 80.06 88 PRO A N 1
ATOM 705 C CA . PRO A 1 88 ? 11.235 -4.514 -17.005 1.00 80.06 88 PRO A CA 1
ATOM 706 C C . PRO A 1 88 ? 11.783 -3.094 -17.215 1.00 80.06 88 PRO A C 1
ATOM 708 O O . PRO A 1 88 ? 12.946 -2.930 -17.564 1.00 80.06 88 PRO A O 1
ATOM 711 N N . MET A 1 89 ? 10.996 -2.073 -16.858 1.00 75.44 89 MET A N 1
ATOM 712 C CA . MET A 1 89 ? 11.410 -0.665 -16.904 1.00 75.44 89 MET A CA 1
ATOM 713 C C . MET A 1 89 ? 12.616 -0.371 -15.999 1.00 75.44 89 MET A C 1
ATOM 715 O O . MET A 1 89 ? 13.509 0.372 -16.389 1.00 75.44 89 MET A O 1
ATOM 719 N N . LEU A 1 90 ? 12.681 -0.948 -14.795 1.00 69.50 90 LEU A N 1
ATOM 720 C CA . LEU A 1 90 ? 13.823 -0.764 -13.886 1.00 69.50 90 LEU A CA 1
ATOM 721 C C . LEU A 1 90 ? 15.117 -1.341 -14.466 1.00 69.50 90 LEU A C 1
ATOM 723 O O . LEU A 1 90 ? 16.190 -0.791 -14.225 1.00 69.50 90 LEU A O 1
ATOM 727 N N . THR A 1 91 ? 15.011 -2.416 -15.247 1.00 70.38 91 THR A N 1
ATOM 728 C CA . THR A 1 91 ? 16.151 -3.009 -15.956 1.00 70.38 91 THR A CA 1
ATOM 729 C C . THR A 1 91 ? 16.658 -2.074 -17.056 1.00 70.38 91 THR A C 1
ATOM 731 O O . THR A 1 91 ? 17.865 -1.959 -17.246 1.00 70.38 91 THR A O 1
ATOM 734 N N . ASP A 1 92 ? 15.759 -1.339 -17.713 1.00 67.81 92 ASP A N 1
ATOM 735 C CA . ASP A 1 92 ? 16.116 -0.342 -18.729 1.00 67.81 92 ASP A CA 1
ATOM 736 C C . ASP A 1 92 ? 16.691 0.950 -18.122 1.00 67.81 92 ASP A C 1
ATOM 738 O O . ASP A 1 92 ? 17.547 1.593 -18.728 1.00 67.81 92 ASP A O 1
ATOM 742 N N . VAL A 1 93 ? 16.246 1.340 -16.919 1.00 64.94 93 VAL A N 1
ATOM 743 C CA . VAL A 1 93 ? 16.766 2.516 -16.188 1.00 64.94 93 VAL A CA 1
ATOM 744 C C . VAL A 1 93 ? 18.153 2.243 -15.601 1.00 64.94 93 VAL A C 1
ATOM 746 O O . VAL A 1 93 ? 18.999 3.139 -15.548 1.00 64.94 93 VAL A O 1
ATOM 749 N N . PHE A 1 94 ? 18.406 1.004 -15.180 1.00 59.88 94 PHE A N 1
ATOM 750 C CA . PHE A 1 94 ? 19.696 0.546 -14.669 1.00 59.88 94 PHE A CA 1
ATOM 751 C C . PHE A 1 94 ? 20.216 -0.616 -15.523 1.00 59.88 94 PHE A C 1
ATOM 753 O O . PHE A 1 94 ? 20.315 -1.739 -15.017 1.00 59.88 94 PHE A O 1
ATOM 760 N N . PRO A 1 95 ? 20.561 -0.381 -16.805 1.00 57.50 95 PRO A N 1
ATOM 761 C CA . PRO A 1 95 ? 21.072 -1.439 -17.657 1.00 57.50 95 PRO A CA 1
ATOM 762 C C . PRO A 1 95 ? 22.324 -1.989 -16.992 1.00 57.50 95 PRO A C 1
ATOM 764 O O . PRO A 1 95 ? 23.231 -1.225 -16.639 1.00 57.50 95 PRO A O 1
ATOM 767 N N . PHE A 1 96 ? 22.335 -3.304 -16.765 1.00 57.31 96 PHE A N 1
ATOM 768 C CA . PHE A 1 96 ? 23.438 -3.988 -16.107 1.00 57.31 96 PHE A CA 1
ATOM 769 C C . PHE A 1 96 ? 24.744 -3.554 -16.789 1.00 57.31 96 PHE A C 1
ATOM 771 O O . PHE A 1 96 ? 24.978 -3.818 -17.964 1.00 57.31 96 PHE A O 1
ATOM 778 N N . ASP A 1 97 ? 25.541 -2.798 -16.039 1.00 53.94 97 ASP A N 1
ATOM 779 C CA . ASP A 1 97 ? 26.900 -2.379 -16.359 1.00 53.94 97 ASP A CA 1
ATOM 780 C C . ASP A 1 97 ? 27.143 -1.516 -17.618 1.00 53.94 97 ASP A C 1
ATOM 782 O O . ASP A 1 97 ? 28.293 -1.330 -17.978 1.00 53.94 97 ASP A O 1
ATOM 786 N N . GLY A 1 98 ? 26.147 -0.882 -18.249 1.00 63.75 98 GLY A N 1
ATOM 787 C CA . GLY A 1 98 ? 26.368 -0.065 -19.466 1.00 63.75 98 GLY A CA 1
ATOM 788 C C . GLY A 1 98 ? 27.362 1.101 -19.285 1.00 63.75 98 GLY A C 1
ATOM 789 O O . GLY A 1 98 ? 28.530 1.020 -19.663 1.00 63.75 98 GLY A O 1
ATOM 790 N N . ALA A 1 99 ? 26.935 2.185 -18.629 1.00 63.00 99 ALA A N 1
ATOM 791 C CA . ALA A 1 99 ? 27.777 3.377 -18.440 1.00 63.00 99 ALA A CA 1
ATOM 792 C C . ALA A 1 99 ? 28.993 3.139 -17.517 1.00 63.00 99 ALA A C 1
ATOM 794 O O . ALA A 1 99 ? 29.931 3.937 -17.489 1.00 63.00 99 ALA A O 1
ATOM 795 N N . ARG A 1 100 ? 28.977 2.075 -16.701 1.00 57.88 100 ARG A N 1
ATOM 796 C CA . ARG A 1 100 ? 30.095 1.707 -15.820 1.00 57.88 100 ARG A CA 1
ATOM 797 C C . ARG A 1 100 ? 31.150 0.886 -16.573 1.00 57.88 100 ARG A C 1
ATOM 799 O O . ARG A 1 100 ? 32.329 1.194 -16.404 1.00 57.88 100 ARG A O 1
ATOM 806 N N . CYS A 1 101 ? 30.755 -0.066 -17.422 1.00 65.38 101 CYS A N 1
ATOM 807 C CA . CYS A 1 101 ? 31.678 -0.764 -18.320 1.00 65.38 101 CYS A CA 1
ATOM 808 C C . CYS A 1 101 ? 32.233 0.154 -19.397 1.00 65.38 101 CYS A C 1
ATOM 810 O O . CYS A 1 101 ? 33.412 0.031 -19.692 1.00 65.38 101 CYS A O 1
ATOM 812 N N . GLU A 1 102 ? 31.450 1.094 -19.931 1.00 71.06 102 GLU A N 1
ATOM 813 C CA . GLU A 1 102 ? 31.942 2.059 -20.924 1.00 71.06 102 GLU A CA 1
ATOM 814 C C . GLU A 1 102 ? 33.070 2.918 -20.335 1.00 71.06 102 GLU A C 1
ATOM 816 O O . GLU A 1 102 ? 34.185 2.916 -20.850 1.00 71.06 102 GLU A O 1
ATOM 821 N N . ARG A 1 103 ? 32.860 3.493 -19.140 1.00 72.69 103 ARG A N 1
ATOM 822 C CA . ARG A 1 103 ? 33.925 4.209 -18.416 1.00 72.69 103 ARG A CA 1
ATOM 823 C C . ARG A 1 103 ? 35.142 3.333 -18.121 1.00 72.69 103 ARG A C 1
ATOM 825 O O . ARG A 1 103 ? 36.268 3.817 -18.159 1.00 72.69 103 ARG A O 1
ATOM 832 N N . MET A 1 104 ? 34.940 2.063 -17.775 1.00 75.19 104 MET A N 1
ATOM 833 C CA . MET A 1 104 ? 36.049 1.155 -17.477 1.00 75.19 104 MET A CA 1
ATOM 834 C C . MET A 1 104 ? 36.821 0.765 -18.745 1.00 75.19 104 MET A C 1
ATOM 836 O O . MET A 1 104 ? 38.049 0.719 -18.712 1.00 75.19 104 MET A O 1
ATOM 840 N N . ALA A 1 105 ? 36.122 0.546 -19.859 1.00 77.56 105 ALA A N 1
ATOM 841 C CA . ALA A 1 105 ? 36.708 0.296 -21.167 1.00 77.56 105 ALA A CA 1
ATOM 842 C C . ALA A 1 105 ? 37.523 1.507 -21.639 1.00 77.56 105 ALA A C 1
ATOM 844 O O . ALA A 1 105 ? 38.688 1.337 -21.993 1.00 77.56 105 ALA A O 1
ATOM 845 N N . ASP A 1 106 ? 36.979 2.721 -21.528 1.00 85.81 106 ASP A N 1
ATOM 846 C CA . ASP A 1 106 ? 37.688 3.962 -21.859 1.00 85.81 106 ASP A CA 1
ATOM 847 C C . ASP A 1 106 ? 38.972 4.123 -21.036 1.00 85.81 106 ASP A C 1
ATOM 849 O O . ASP A 1 106 ? 40.035 4.435 -21.576 1.00 85.81 106 ASP A O 1
ATOM 853 N N . VAL A 1 107 ? 38.908 3.845 -19.728 1.00 82.44 107 VAL A N 1
ATOM 854 C CA . VAL A 1 107 ? 40.073 3.906 -18.830 1.00 82.44 107 VAL A CA 1
ATOM 855 C C . VAL A 1 107 ? 41.143 2.884 -19.217 1.00 82.44 107 VAL A C 1
ATOM 857 O O . VAL A 1 107 ? 42.333 3.206 -19.199 1.00 82.44 107 VAL A O 1
ATOM 860 N N . VAL A 1 108 ? 40.755 1.655 -19.566 1.00 85.69 108 VAL A N 1
ATOM 861 C CA . VAL A 1 108 ? 41.701 0.605 -19.976 1.00 85.69 108 VAL A CA 1
ATOM 862 C C . VAL A 1 108 ? 42.336 0.939 -21.325 1.00 85.69 108 VAL A C 1
ATOM 864 O O . VAL A 1 108 ? 43.559 0.861 -21.447 1.00 85.69 108 VAL A O 1
ATOM 867 N N . ILE A 1 109 ? 41.542 1.365 -22.310 1.00 86.62 109 ILE A N 1
ATOM 868 C CA . ILE A 1 109 ? 42.031 1.770 -23.634 1.00 86.62 109 ILE A CA 1
ATOM 869 C C . ILE A 1 109 ? 43.009 2.941 -23.511 1.00 86.62 109 ILE A C 1
ATOM 871 O O . ILE A 1 109 ? 44.102 2.865 -24.068 1.00 86.62 109 ILE A O 1
ATOM 875 N N . ALA A 1 110 ? 42.676 3.971 -22.726 1.00 87.38 110 ALA A N 1
ATOM 876 C CA . ALA A 1 110 ? 43.562 5.109 -22.474 1.00 87.38 110 ALA A CA 1
ATOM 877 C C . ALA A 1 110 ? 44.888 4.693 -21.813 1.00 87.38 110 ALA A C 1
ATOM 879 O O . ALA A 1 110 ? 45.943 5.250 -22.103 1.00 87.38 110 ALA A O 1
ATOM 880 N N . ARG A 1 111 ? 44.859 3.697 -20.922 1.00 83.81 111 ARG A N 1
ATOM 881 C CA . ARG A 1 111 ? 46.061 3.222 -20.226 1.00 83.81 111 ARG A CA 1
ATOM 882 C C . ARG A 1 111 ? 46.967 2.375 -21.121 1.00 83.81 111 ARG A C 1
ATOM 884 O O . ARG A 1 111 ? 48.181 2.426 -20.958 1.00 83.81 111 ARG A O 1
ATOM 891 N N . LEU A 1 112 ? 46.388 1.616 -22.050 1.00 83.69 112 LEU A N 1
ATOM 892 C CA . LEU A 1 112 ? 47.132 0.814 -23.024 1.00 83.69 112 LEU A CA 1
ATOM 893 C C . LEU A 1 112 ? 47.718 1.672 -24.153 1.00 83.69 112 LEU A C 1
ATOM 895 O O . LEU A 1 112 ? 48.825 1.392 -24.599 1.00 83.69 112 LEU A O 1
ATOM 899 N N . SER A 1 113 ? 47.029 2.733 -24.581 1.00 76.25 113 SER A N 1
ATOM 900 C CA . SER A 1 113 ? 47.525 3.651 -25.618 1.00 76.25 113 SER A CA 1
ATOM 901 C C . SER A 1 113 ? 48.642 4.586 -25.138 1.00 76.25 113 SER A C 1
ATOM 903 O O . SER A 1 113 ? 49.426 5.049 -25.956 1.00 76.25 113 SER A O 1
ATOM 905 N N . LEU A 1 114 ? 48.757 4.824 -23.827 1.00 64.38 114 LEU A N 1
ATOM 906 C CA . LEU A 1 114 ? 49.874 5.550 -23.202 1.00 64.38 114 LEU A CA 1
ATOM 907 C C . LEU A 1 114 ? 51.088 4.660 -22.874 1.00 64.38 114 LEU A C 1
ATOM 909 O O . LEU A 1 114 ? 52.122 5.171 -22.448 1.00 64.38 114 LEU A O 1
ATOM 913 N N . ALA A 1 115 ? 50.954 3.339 -23.013 1.00 60.09 115 ALA A N 1
ATOM 914 C CA . ALA A 1 115 ? 52.010 2.363 -22.741 1.00 60.09 115 ALA A CA 1
ATOM 915 C C . ALA A 1 115 ? 52.766 1.913 -24.011 1.00 60.09 115 ALA A C 1
ATOM 917 O O . ALA A 1 115 ? 53.556 0.969 -23.934 1.00 60.09 115 ALA A O 1
ATOM 918 N N . GLY A 1 116 ? 52.509 2.564 -25.153 1.00 49.53 116 GLY A N 1
ATOM 919 C CA . GLY A 1 116 ? 53.181 2.358 -26.441 1.00 49.53 116 GLY A CA 1
ATOM 920 C C . GLY A 1 116 ? 54.041 3.544 -26.846 1.00 49.53 116 GLY A C 1
ATOM 921 O O . GLY A 1 116 ? 53.624 4.690 -26.566 1.00 49.53 116 GLY A O 1
#

InterPro domains:
  IPR013249 RNA polymerase sigma factor 70, region 4 type 2 [PF08281] (26-77)
  IPR013324 RNA polymerase sigma factor, region 3/4-like [SSF88659] (14-83)
  IPR014284 RNA polymerase sigma-70-like domain [TIGR02937] (11-80)
  IPR036388 Winged helix-like DNA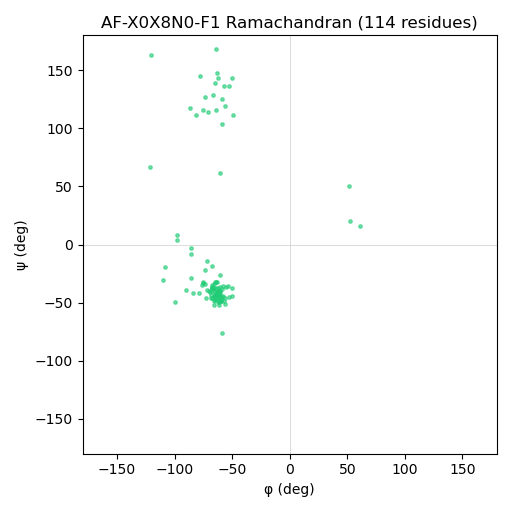-binding domain superfamily [G3DSA:1.10.10.10] (9-86)
  IPR039425 RNA polymerase sigma-70-like [PTHR43133] (14-86)

Nearest 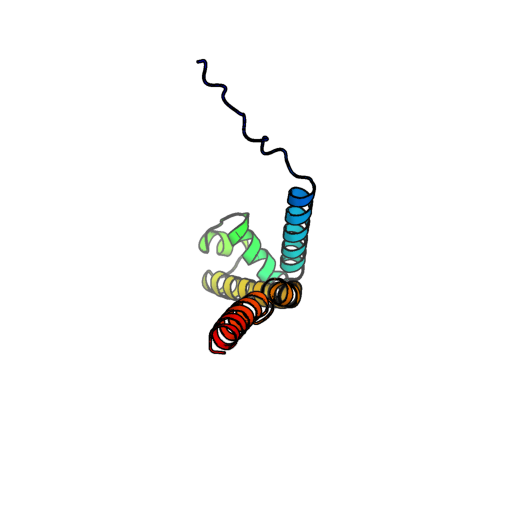PDB structures (foldseek):
  8z6g-assembly3_F  TM=7.457E-01  e=4.046E-04  Pseudomonas aeruginosa
  6in7-assembly1_B  TM=7.776E-01  e=6.386E-04  Pseudomonas aeruginosa PAO1
  3hug-assembly6_K  TM=9.757E-01  e=5.910E-03  Mycobacterium tuberculosis H37Rv
  3hug-assembly4_M  TM=8.862E-01  e=1.046E-02  Mycobacterium tuberculosis H37Rv
  6kon-assembly1_F  TM=7.045E-01  e=4.197E-03  Mycobacterium tuberculosis H37Rv

pLDDT: mean 83.57, std 15.35, range [46.66, 98.5]

Solvent-accessible surface area (backbone atoms only — not comparable to full-atom values): 6716 Å² total; per-residue (Å²): 134,86,84,79,83,78,78,72,86,71,90,62,88,47,66,68,60,55,50,52,52,50,52,54,49,55,50,52,52,52,43,51,67,68,38,60,65,80,24,33,57,48,39,43,41,48,69,72,66,61,42,52,58,62,57,49,10,65,75,68,76,47,52,51,68,54,45,55,53,33,35,53,50,34,53,50,53,40,47,59,46,48,45,68,71,42,43,66,56,51,44,67,76,54,49,86,58,50,78,60,47,51,54,50,49,52,53,49,52,55,54,56,65,70,72,106

Radius of gyration: 24.67 Å; Cα contacts (8 Å, |Δi|>4): 55; chains: 1; bounding box: 69×58×43 Å

Mean predicted aligned error: 12.57 Å

Organism: NCBI:txid412755